Protein AF-A0A2G6G0R4-F1 (afdb_monomer_lite)

pLDDT: mean 79.95, std 15.09, range [35.81, 95.56]

Structure (mmCIF, N/CA/C/O backbone):
data_AF-A0A2G6G0R4-F1
#
_entry.id   AF-A0A2G6G0R4-F1
#
loop_
_atom_site.group_PDB
_atom_site.id
_atom_site.type_symbol
_atom_site.label_atom_id
_atom_site.label_alt_id
_atom_site.label_comp_id
_atom_site.label_asym_id
_atom_site.label_entity_id
_atom_site.label_seq_id
_atom_site.pdbx_PDB_ins_code
_atom_site.Cartn_x
_atom_site.Cartn_y
_atom_site.Cartn_z
_atom_site.occupancy
_atom_site.B_iso_or_equiv
_atom_site.auth_seq_id
_atom_site.auth_comp_id
_atom_site.auth_asym_id
_atom_site.auth_atom_id
_atom_site.pdbx_PDB_model_num
ATOM 1 N N . MET A 1 1 ? 55.878 11.716 -9.536 1.00 48.69 1 MET A N 1
ATOM 2 C CA . MET A 1 1 ? 55.156 11.585 -10.823 1.00 48.69 1 MET A CA 1
ATOM 3 C C . MET A 1 1 ? 54.023 10.548 -10.706 1.00 48.69 1 MET A C 1
ATOM 5 O O . MET A 1 1 ? 53.827 9.755 -11.613 1.00 48.69 1 MET A O 1
ATOM 9 N N . GLU A 1 2 ? 53.251 10.568 -9.607 1.00 43.50 2 GLU A N 1
ATOM 10 C CA . GLU A 1 2 ? 52.359 9.454 -9.200 1.00 43.50 2 GLU A CA 1
ATOM 11 C C . GLU A 1 2 ? 50.859 9.838 -9.157 1.00 43.50 2 GLU A C 1
ATOM 13 O O . GLU A 1 2 ? 49.996 8.993 -8.993 1.00 43.50 2 GLU A O 1
ATOM 18 N N . ASN A 1 3 ? 50.514 11.114 -9.379 1.00 44.44 3 ASN A N 1
ATOM 19 C CA . ASN A 1 3 ? 49.153 11.653 -9.175 1.00 44.44 3 ASN A CA 1
ATOM 20 C C . ASN A 1 3 ? 48.275 11.674 -10.456 1.00 44.44 3 ASN A C 1
ATOM 22 O O . ASN A 1 3 ? 47.146 12.152 -10.448 1.00 44.44 3 ASN A O 1
ATOM 26 N N . ASN A 1 4 ? 48.784 11.195 -11.599 1.00 45.19 4 ASN A N 1
ATOM 27 C CA . ASN A 1 4 ? 48.114 11.360 -12.906 1.00 45.19 4 ASN A CA 1
ATOM 28 C C . ASN A 1 4 ? 47.574 10.055 -13.528 1.00 45.19 4 ASN A C 1
ATOM 30 O O . ASN A 1 4 ? 46.916 10.098 -14.567 1.00 45.19 4 ASN A O 1
ATOM 34 N N . GLN A 1 5 ? 47.836 8.900 -12.906 1.00 51.50 5 GLN A N 1
ATOM 35 C CA . GLN A 1 5 ? 47.344 7.585 -13.350 1.00 51.50 5 GLN A CA 1
ATOM 36 C C . GLN A 1 5 ? 45.971 7.251 -12.726 1.00 51.50 5 GLN A C 1
ATOM 38 O O . GLN A 1 5 ? 45.077 6.780 -13.430 1.00 51.50 5 GLN A O 1
ATOM 43 N N . ASP A 1 6 ? 45.739 7.618 -11.460 1.00 46.38 6 ASP A N 1
ATOM 44 C CA . ASP A 1 6 ? 44.476 7.353 -10.744 1.00 46.38 6 ASP A CA 1
ATOM 45 C C . ASP A 1 6 ? 43.276 8.134 -11.310 1.00 46.38 6 ASP A C 1
ATOM 47 O O . ASP A 1 6 ? 42.199 7.581 -11.543 1.00 46.38 6 ASP A O 1
ATOM 51 N N . LYS A 1 7 ? 43.470 9.417 -11.655 1.00 45.06 7 LYS A N 1
ATOM 52 C CA . LYS A 1 7 ? 42.406 10.241 -12.261 1.00 45.06 7 LYS A CA 1
ATOM 53 C C . LYS A 1 7 ? 41.969 9.741 -13.640 1.00 45.06 7 LYS A C 1
ATOM 55 O O . LYS A 1 7 ? 40.794 9.868 -13.982 1.00 45.06 7 LYS A O 1
ATOM 60 N N . LYS A 1 8 ? 42.884 9.171 -14.433 1.00 44.91 8 LYS A N 1
ATOM 61 C CA . LYS A 1 8 ? 42.554 8.610 -15.754 1.00 44.91 8 LYS A CA 1
ATOM 62 C C . LYS A 1 8 ? 41.822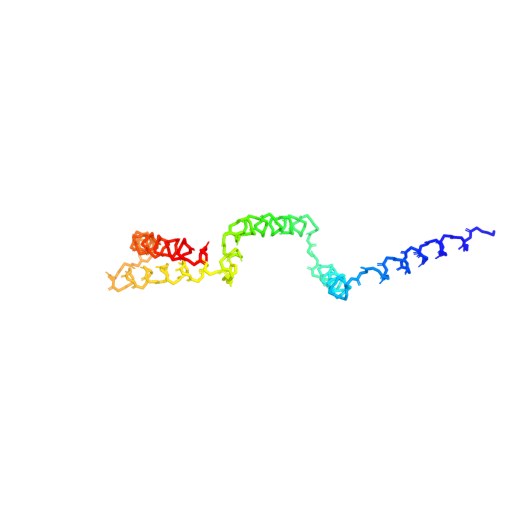 7.275 -15.642 1.00 44.91 8 LYS A C 1
ATOM 64 O O . LYS A 1 8 ? 40.873 7.070 -16.389 1.00 44.91 8 LYS A O 1
ATOM 69 N N . SER A 1 9 ? 42.199 6.421 -14.689 1.00 35.81 9 SER A N 1
ATOM 70 C CA . SER A 1 9 ? 41.530 5.137 -14.432 1.00 35.81 9 SER A CA 1
ATOM 71 C C . SER A 1 9 ? 40.090 5.324 -13.927 1.00 35.81 9 SER A C 1
ATOM 73 O O . SER A 1 9 ? 39.158 4.685 -14.421 1.00 35.81 9 SER A O 1
ATOM 75 N N . PHE A 1 10 ? 39.874 6.282 -13.016 1.00 51.00 10 PHE A N 1
ATOM 76 C CA . PHE A 1 10 ? 38.542 6.598 -12.488 1.00 51.00 10 PHE A CA 1
ATOM 77 C C . PHE A 1 10 ? 37.630 7.263 -13.535 1.00 51.00 10 PHE A C 1
ATOM 79 O O . PHE A 1 10 ? 36.450 6.932 -13.643 1.00 51.00 10 PHE A O 1
ATOM 86 N N . SER A 1 11 ? 38.190 8.160 -14.356 1.00 45.12 11 SER A N 1
ATOM 87 C CA . SER A 1 11 ? 37.454 8.857 -15.421 1.00 45.12 11 SER A CA 1
ATOM 88 C C . SER A 1 11 ? 37.118 7.939 -16.610 1.00 45.12 11 SER A C 1
ATOM 90 O O . SER A 1 11 ? 36.011 7.998 -17.146 1.00 45.12 11 SER A O 1
ATOM 92 N N . ALA A 1 12 ? 38.014 7.011 -16.971 1.00 52.03 12 ALA A N 1
ATOM 93 C CA . ALA A 1 12 ? 37.770 6.026 -18.029 1.00 52.03 12 ALA A CA 1
ATOM 94 C C . ALA A 1 12 ? 36.679 5.007 -17.646 1.00 52.03 12 ALA A C 1
ATOM 96 O O . ALA A 1 12 ? 35.822 4.693 -18.471 1.00 52.03 12 ALA A O 1
ATOM 97 N N . LYS A 1 13 ? 36.627 4.569 -16.377 1.00 51.47 13 LYS A N 1
ATOM 98 C CA . LYS A 1 13 ? 35.546 3.699 -15.875 1.00 51.47 13 LYS A CA 1
ATOM 99 C C . LYS A 1 13 ? 34.166 4.364 -15.920 1.00 51.47 13 LYS A C 1
ATOM 101 O O . LYS A 1 13 ? 33.173 3.694 -16.199 1.00 51.47 13 LYS A O 1
ATOM 106 N N . PHE A 1 14 ? 34.096 5.674 -15.682 1.00 49.62 14 PHE A N 1
ATOM 107 C CA . PHE A 1 14 ? 32.848 6.438 -15.789 1.00 49.62 14 PHE A CA 1
ATOM 108 C C . PHE A 1 14 ? 32.391 6.609 -17.251 1.00 49.62 14 PHE A C 1
ATOM 110 O O . PHE A 1 14 ? 31.191 6.574 -17.537 1.00 49.62 14 PHE A O 1
ATOM 117 N N . GLY A 1 15 ? 33.340 6.740 -18.186 1.00 50.66 15 GLY A N 1
ATOM 118 C CA . GLY A 1 15 ? 33.085 6.836 -19.628 1.00 50.66 15 GLY A CA 1
ATOM 119 C C . GLY A 1 15 ? 32.587 5.540 -20.283 1.00 50.66 15 GLY A C 1
ATOM 120 O O . GLY A 1 15 ? 31.783 5.595 -21.210 1.00 50.66 15 GLY A O 1
ATOM 121 N N . GLU A 1 16 ? 33.001 4.367 -19.795 1.00 53.72 16 GLU A N 1
ATOM 122 C CA . GLU A 1 16 ? 32.499 3.084 -20.317 1.00 53.72 16 GLU A CA 1
ATOM 123 C C . GLU A 1 16 ? 31.151 2.671 -19.705 1.00 53.72 16 GLU A C 1
ATOM 125 O O . GLU A 1 16 ? 30.300 2.123 -20.407 1.00 53.72 16 GLU A O 1
ATOM 130 N N . MET A 1 17 ? 30.888 3.007 -18.435 1.00 49.91 17 MET A N 1
ATOM 131 C CA . MET A 1 17 ? 29.608 2.701 -17.776 1.00 49.91 17 MET A CA 1
ATOM 132 C C . MET A 1 17 ? 28.433 3.552 -18.296 1.00 49.91 17 MET A C 1
ATOM 134 O O . MET A 1 17 ? 27.273 3.156 -18.191 1.00 49.91 17 MET A O 1
ATOM 138 N N . THR A 1 18 ? 28.715 4.706 -18.903 1.00 55.03 18 THR A N 1
ATOM 139 C CA . THR A 1 18 ? 27.699 5.609 -19.470 1.00 55.03 18 THR A CA 1
ATOM 140 C C . THR A 1 18 ? 27.229 5.199 -20.868 1.00 55.03 18 THR A C 1
ATOM 142 O O . THR A 1 18 ? 26.155 5.623 -21.287 1.00 55.03 18 THR A O 1
ATOM 145 N N . ARG A 1 19 ? 27.962 4.331 -21.583 1.00 49.41 19 ARG A N 1
ATOM 146 C CA . ARG A 1 19 ? 27.640 3.955 -22.973 1.00 49.41 19 ARG A CA 1
ATOM 147 C C . ARG A 1 19 ? 26.596 2.833 -23.093 1.00 49.41 19 ARG A C 1
ATOM 149 O O . ARG A 1 19 ? 26.011 2.660 -24.156 1.00 49.41 19 ARG A O 1
ATOM 156 N N . SER A 1 20 ? 26.330 2.108 -22.005 1.00 53.09 20 SER A N 1
ATOM 157 C CA . SER A 1 20 ? 25.324 1.034 -21.915 1.00 53.09 20 SER A CA 1
ATOM 158 C C . SER A 1 20 ? 24.170 1.346 -20.949 1.00 53.09 20 SER A C 1
ATOM 160 O O . SER A 1 20 ? 23.226 0.563 -20.827 1.00 53.09 20 SER A O 1
ATOM 162 N N . ALA A 1 21 ? 24.207 2.497 -20.268 1.00 56.66 21 ALA A N 1
ATOM 163 C CA . ALA A 1 21 ? 23.153 2.917 -19.358 1.00 56.66 21 ALA A CA 1
ATOM 164 C C . ALA A 1 21 ? 21.984 3.525 -20.145 1.00 56.66 21 ALA A C 1
ATOM 166 O O . ALA A 1 21 ? 22.079 4.626 -20.680 1.00 56.66 21 ALA A O 1
ATOM 167 N N . SER A 1 22 ? 20.855 2.815 -20.196 1.00 66.31 22 SER A N 1
ATOM 168 C CA . SER A 1 22 ? 19.594 3.362 -20.701 1.00 66.31 22 SER A CA 1
ATOM 169 C C . SER A 1 22 ? 19.313 4.705 -20.007 1.00 66.31 22 SER A C 1
ATOM 171 O O . SER A 1 22 ? 19.387 4.762 -18.779 1.00 66.31 22 SER A O 1
ATOM 173 N N . PHE A 1 23 ? 18.957 5.755 -20.758 1.00 75.31 23 PHE A N 1
ATOM 174 C CA . PHE A 1 23 ? 18.599 7.100 -20.254 1.00 75.31 23 PHE A CA 1
ATOM 175 C C . PHE A 1 23 ? 17.851 7.134 -18.899 1.00 75.31 23 PHE A C 1
ATOM 177 O O . PHE A 1 23 ? 18.211 7.953 -18.049 1.00 75.31 23 PHE A O 1
ATOM 184 N N . PRO A 1 24 ? 16.879 6.236 -18.627 1.00 78.50 24 PRO A N 1
ATOM 185 C CA . PRO A 1 24 ? 16.200 6.172 -17.331 1.00 78.50 24 PRO A CA 1
ATOM 186 C C . PRO A 1 24 ? 17.137 5.969 -16.133 1.00 78.50 24 PRO A C 1
ATOM 188 O O . PRO A 1 24 ? 16.930 6.557 -15.075 1.00 78.50 24 PRO A O 1
ATOM 191 N N . ARG A 1 25 ? 18.191 5.161 -16.285 1.00 81.44 25 ARG A N 1
ATOM 192 C CA . ARG A 1 25 ? 19.123 4.834 -15.199 1.00 81.44 25 ARG A CA 1
ATOM 193 C C . ARG A 1 25 ? 19.939 6.051 -14.775 1.00 81.44 25 ARG A C 1
ATOM 195 O O . ARG A 1 25 ? 20.106 6.266 -13.581 1.00 81.44 25 ARG A O 1
ATOM 202 N N . LEU A 1 26 ? 20.378 6.870 -15.733 1.00 83.81 26 LEU A N 1
ATOM 203 C CA . LEU A 1 26 ? 21.107 8.107 -15.441 1.00 83.81 26 LEU A CA 1
ATOM 204 C C . LEU A 1 26 ? 20.240 9.112 -14.679 1.00 83.81 26 LEU A C 1
ATOM 206 O O . LEU A 1 26 ? 20.693 9.668 -13.682 1.00 83.81 26 LEU A O 1
ATOM 210 N N . ILE A 1 27 ? 18.985 9.290 -15.101 1.00 85.50 27 ILE A N 1
ATOM 211 C CA . ILE A 1 27 ? 18.032 10.180 -14.423 1.00 85.50 27 ILE A CA 1
ATOM 212 C C . ILE A 1 27 ? 17.822 9.738 -12.970 1.00 85.50 27 ILE A C 1
ATOM 214 O O . ILE A 1 27 ? 17.897 10.563 -12.061 1.00 85.50 27 ILE A O 1
ATOM 218 N N . ILE A 1 28 ? 17.630 8.435 -12.734 1.00 85.69 28 ILE A N 1
ATOM 219 C CA . ILE A 1 28 ? 17.446 7.883 -11.385 1.00 85.69 28 ILE A CA 1
ATOM 220 C C . ILE A 1 28 ? 18.700 8.086 -10.528 1.00 85.69 28 ILE A C 1
ATOM 222 O O . ILE A 1 28 ? 18.579 8.491 -9.377 1.00 85.69 28 ILE A O 1
ATOM 226 N N . THR A 1 29 ? 19.899 7.844 -11.065 1.00 84.88 29 THR A N 1
ATOM 227 C CA . THR A 1 29 ? 21.151 8.027 -10.314 1.00 84.88 29 THR A CA 1
ATOM 228 C C . THR A 1 29 ? 21.363 9.486 -9.913 1.00 84.88 29 THR A C 1
ATOM 230 O O . THR A 1 29 ? 21.685 9.756 -8.758 1.00 84.88 29 THR A O 1
ATOM 233 N N . VAL A 1 30 ? 21.132 10.434 -10.826 1.00 89.25 30 VAL A N 1
ATOM 234 C CA . VAL A 1 30 ? 21.242 11.871 -10.521 1.00 89.25 30 VAL A CA 1
ATOM 235 C C . VAL A 1 30 ? 20.214 12.280 -9.466 1.00 89.25 30 VAL A C 1
ATOM 237 O O . VAL A 1 30 ? 20.558 12.954 -8.496 1.00 89.25 30 VAL A O 1
ATOM 240 N N . PHE A 1 31 ? 18.968 11.824 -9.610 1.00 86.50 31 PHE A N 1
ATOM 241 C CA . PHE A 1 31 ? 17.903 12.101 -8.649 1.00 86.50 31 PHE A CA 1
ATOM 242 C C . PHE A 1 31 ? 18.189 11.496 -7.266 1.00 86.50 31 PHE A C 1
ATOM 244 O O . PHE A 1 31 ? 17.945 12.131 -6.243 1.00 86.50 31 PHE A O 1
ATOM 251 N N . PHE A 1 32 ? 18.769 10.298 -7.220 1.00 84.50 32 PHE A N 1
ATOM 252 C CA . PHE A 1 32 ? 19.173 9.647 -5.978 1.00 84.50 32 PHE A CA 1
ATOM 253 C C . PHE A 1 32 ? 20.277 10.429 -5.255 1.00 84.50 32 PHE A C 1
ATOM 255 O O . PHE A 1 32 ? 20.144 10.708 -4.066 1.00 84.50 32 PHE A O 1
ATOM 262 N N . ILE A 1 33 ? 21.321 10.861 -5.973 1.00 85.94 33 ILE A N 1
ATOM 263 C CA . ILE A 1 33 ? 22.367 11.734 -5.415 1.00 85.94 33 ILE A CA 1
ATOM 264 C C . ILE A 1 33 ? 21.771 13.039 -4.875 1.00 85.94 33 ILE A C 1
ATOM 266 O O . ILE A 1 33 ? 22.141 13.476 -3.786 1.00 85.94 33 ILE A O 1
ATOM 270 N N . PHE A 1 34 ? 20.820 13.634 -5.597 1.00 88.38 34 PHE A N 1
ATOM 271 C CA . PHE A 1 34 ? 20.136 14.845 -5.156 1.00 88.38 34 PHE A CA 1
ATOM 272 C C . PHE A 1 34 ? 19.371 14.626 -3.839 1.00 88.38 34 PHE A C 1
ATOM 274 O O . PHE A 1 34 ? 19.522 15.409 -2.902 1.00 88.38 34 PHE A O 1
ATOM 281 N N . ILE A 1 35 ? 18.630 13.519 -3.713 1.00 84.06 35 ILE A N 1
ATOM 282 C CA . ILE A 1 35 ? 17.945 13.150 -2.464 1.00 84.06 35 ILE A CA 1
ATOM 283 C C . ILE A 1 35 ? 18.939 12.878 -1.329 1.00 84.06 35 ILE A C 1
ATOM 285 O O . ILE A 1 35 ? 18.675 13.279 -0.199 1.00 84.06 35 ILE A O 1
ATOM 289 N N . CYS A 1 36 ? 20.090 12.251 -1.591 1.00 80.44 36 CYS A N 1
ATOM 290 C CA . CYS A 1 36 ? 21.111 12.028 -0.563 1.00 80.44 36 CYS A CA 1
ATOM 291 C C . CYS A 1 36 ? 21.665 13.343 0.005 1.00 80.44 36 CYS A C 1
ATOM 293 O O . CYS A 1 36 ? 21.841 13.454 1.217 1.00 80.44 36 CYS A O 1
ATOM 295 N N . ILE A 1 37 ? 21.893 14.353 -0.840 1.00 85.38 37 ILE A N 1
ATOM 296 C CA . ILE A 1 37 ? 22.334 15.685 -0.395 1.00 85.38 37 ILE A CA 1
ATOM 297 C C . ILE A 1 37 ? 21.255 16.338 0.482 1.00 85.38 37 ILE A C 1
ATOM 299 O O . ILE A 1 37 ? 21.564 16.871 1.549 1.00 85.38 37 ILE A O 1
ATOM 303 N N . LEU A 1 38 ? 19.984 16.241 0.077 1.00 84.44 38 LEU A N 1
ATOM 304 C CA . LEU A 1 38 ? 18.859 16.730 0.879 1.00 84.44 38 LEU A CA 1
ATOM 305 C C . LEU A 1 38 ? 18.740 15.986 2.215 1.00 84.44 38 LEU A C 1
ATOM 307 O O . LEU A 1 38 ? 18.527 16.618 3.243 1.00 84.44 38 LEU A O 1
ATOM 311 N N . ALA A 1 39 ? 18.932 14.667 2.234 1.00 79.38 39 ALA A N 1
ATOM 312 C CA . ALA A 1 39 ? 18.867 13.859 3.449 1.00 79.38 39 ALA A CA 1
ATOM 313 C C . ALA A 1 39 ? 19.951 14.245 4.471 1.00 79.38 39 ALA A C 1
ATOM 315 O O . ALA A 1 39 ? 19.660 14.340 5.663 1.00 79.38 39 ALA A O 1
ATOM 316 N N . ILE A 1 40 ? 21.173 14.534 4.003 1.00 78.44 40 ILE A N 1
ATOM 317 C CA . ILE A 1 40 ? 22.260 15.054 4.848 1.00 78.44 40 ILE A CA 1
ATOM 318 C C . ILE A 1 40 ? 21.898 16.444 5.384 1.00 78.44 40 ILE A C 1
ATOM 320 O O . ILE A 1 40 ? 22.073 16.706 6.571 1.00 78.44 40 ILE A O 1
ATOM 324 N N . SER A 1 41 ? 21.333 17.317 4.541 1.00 79.88 41 SER A N 1
ATOM 325 C CA . SER A 1 41 ? 20.885 18.653 4.961 1.00 79.88 41 SER A CA 1
ATOM 326 C C . SER A 1 41 ? 19.770 18.616 6.011 1.00 79.88 41 SER A C 1
ATOM 328 O O . SER A 1 41 ? 19.675 19.544 6.809 1.00 79.88 41 SER A O 1
ATOM 330 N N . GLN A 1 42 ? 18.924 17.584 6.007 1.00 79.06 42 GLN A N 1
ATOM 331 C CA . GLN A 1 42 ? 17.857 17.381 6.995 1.00 79.06 42 GLN A CA 1
ATOM 332 C C . GLN A 1 42 ? 18.343 16.646 8.260 1.00 79.06 42 GLN A C 1
ATOM 334 O O . GLN A 1 42 ? 17.549 16.393 9.162 1.00 79.06 42 GLN A O 1
ATOM 339 N N . GLY A 1 43 ? 19.632 16.289 8.344 1.00 75.12 43 GLY A N 1
ATOM 340 C CA . GLY A 1 43 ? 20.212 15.624 9.513 1.00 75.12 43 GLY A CA 1
ATOM 341 C C . GLY A 1 43 ? 19.656 14.220 9.775 1.00 75.12 43 GLY A C 1
ATOM 342 O O . GLY A 1 43 ? 19.682 13.762 10.918 1.00 75.12 43 GLY A O 1
ATOM 343 N N . LEU A 1 44 ? 19.126 13.536 8.752 1.00 78.75 44 LEU A N 1
ATOM 344 C CA . LEU A 1 44 ? 18.510 12.224 8.946 1.00 78.75 44 LEU A CA 1
ATOM 345 C C . LEU A 1 44 ? 19.564 11.165 9.322 1.00 78.75 44 LEU A C 1
ATOM 347 O O . LEU A 1 44 ? 20.601 11.064 8.659 1.00 78.75 44 LEU A O 1
ATOM 351 N N . PRO A 1 45 ? 19.298 10.324 10.339 1.00 78.44 45 PRO A N 1
ATOM 352 C CA . PRO A 1 45 ? 20.232 9.281 10.723 1.00 78.44 45 PRO A CA 1
ATOM 353 C C . PRO A 1 45 ? 20.337 8.216 9.619 1.00 78.44 45 PRO A C 1
ATOM 355 O O . PRO A 1 45 ? 19.337 7.723 9.096 1.00 78.44 45 PRO A O 1
ATOM 358 N N . PHE A 1 46 ? 21.570 7.839 9.269 1.00 74.38 46 PHE A N 1
ATOM 359 C CA . PHE A 1 46 ? 21.866 6.926 8.154 1.00 74.38 46 PHE A CA 1
ATOM 360 C C . PHE A 1 46 ? 21.258 5.521 8.339 1.00 74.38 46 PHE A C 1
ATOM 362 O O . PHE A 1 46 ? 20.867 4.871 7.370 1.00 74.38 46 PHE A O 1
ATOM 369 N N . LEU A 1 47 ? 21.134 5.065 9.590 1.00 80.25 47 LEU A N 1
ATOM 370 C CA . LEU A 1 47 ? 20.597 3.746 9.939 1.00 80.25 47 LEU A CA 1
ATOM 371 C C . LEU A 1 47 ? 19.105 3.579 9.570 1.00 80.25 47 LEU A C 1
ATOM 373 O O . LEU A 1 47 ? 18.789 2.644 8.834 1.00 80.25 47 LEU A O 1
ATOM 377 N N . PRO A 1 48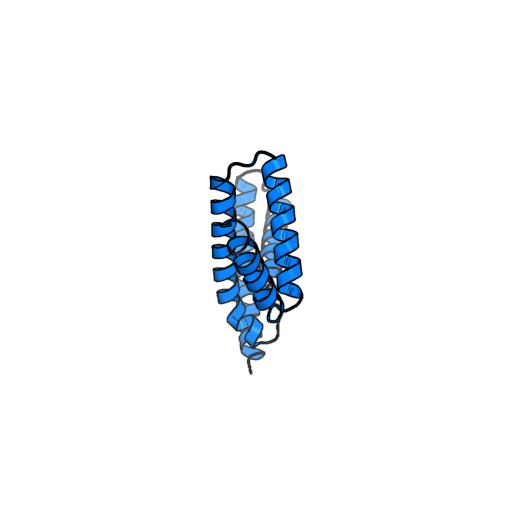 ? 18.181 4.467 9.993 1.00 83.25 48 PRO A N 1
ATOM 378 C CA . PRO A 1 48 ? 16.791 4.413 9.549 1.00 83.25 48 PRO A CA 1
ATOM 379 C C . PRO A 1 48 ? 16.624 4.668 8.049 1.00 83.25 48 PRO A C 1
ATOM 381 O O . PRO A 1 48 ? 15.810 3.991 7.441 1.00 83.25 48 PRO A O 1
ATOM 384 N N . LEU A 1 49 ? 17.439 5.516 7.409 1.00 81.00 49 LEU A N 1
ATOM 385 C CA . LEU A 1 49 ? 17.393 5.684 5.944 1.00 81.00 49 LEU A CA 1
ATOM 386 C C . LEU A 1 49 ? 17.672 4.379 5.185 1.00 81.00 49 LEU A C 1
ATOM 388 O O . LEU A 1 49 ? 17.002 4.061 4.195 1.00 81.00 49 LEU A O 1
ATOM 392 N N . MET A 1 50 ? 18.662 3.615 5.649 1.00 83.19 50 MET A N 1
ATOM 393 C CA . MET A 1 50 ? 18.965 2.294 5.102 1.00 83.19 50 MET A CA 1
ATOM 394 C C . MET A 1 50 ? 17.846 1.295 5.398 1.00 83.19 50 MET A C 1
ATOM 396 O O . MET A 1 50 ? 17.426 0.580 4.490 1.00 83.19 50 MET A O 1
ATOM 400 N N . SER A 1 51 ? 17.326 1.281 6.628 1.00 87.38 51 SER A N 1
ATOM 401 C CA . SER A 1 51 ? 16.214 0.410 7.026 1.00 87.38 51 SER A CA 1
ATOM 402 C C . SER A 1 51 ? 14.950 0.690 6.205 1.00 87.38 51 SER A C 1
ATOM 404 O O . SER A 1 51 ? 14.365 -0.229 5.642 1.00 87.38 51 SER A O 1
ATOM 406 N N . ASP A 1 52 ? 14.578 1.957 6.035 1.00 86.44 52 ASP A N 1
ATOM 407 C CA . ASP A 1 52 ? 13.422 2.383 5.245 1.00 86.44 52 ASP A CA 1
ATOM 408 C C . ASP A 1 52 ? 13.582 2.021 3.770 1.00 86.44 52 ASP A C 1
ATOM 410 O O . ASP A 1 52 ? 12.631 1.569 3.130 1.00 86.44 52 ASP A O 1
ATOM 414 N N . SER A 1 53 ? 14.790 2.177 3.220 1.00 85.00 53 SER A N 1
ATOM 415 C CA . SER A 1 53 ? 15.095 1.766 1.847 1.00 85.00 53 SER A CA 1
ATOM 416 C C . SER A 1 53 ? 14.964 0.252 1.682 1.00 85.00 53 SER A C 1
ATOM 418 O O . SER A 1 53 ? 14.375 -0.206 0.704 1.00 85.00 53 SER A O 1
ATOM 420 N N . LEU A 1 54 ? 15.455 -0.523 2.653 1.00 88.44 54 LEU A N 1
ATOM 421 C CA . LEU A 1 54 ? 15.391 -1.982 2.648 1.00 88.44 54 LEU A CA 1
ATOM 422 C C . LEU A 1 54 ? 13.950 -2.491 2.791 1.00 88.44 54 LEU A C 1
ATOM 424 O O . LEU A 1 54 ? 13.527 -3.354 2.025 1.00 88.44 54 LEU A O 1
ATOM 428 N N . VAL A 1 55 ? 13.171 -1.920 3.713 1.00 89.12 55 VAL A N 1
ATOM 429 C CA . VAL A 1 55 ? 11.748 -2.242 3.908 1.00 89.12 55 VAL A CA 1
ATOM 430 C C . VAL A 1 55 ? 10.950 -1.911 2.650 1.00 89.12 55 VAL A C 1
ATOM 432 O O . VAL A 1 55 ? 10.136 -2.716 2.201 1.00 89.12 55 VAL A O 1
ATOM 435 N N . ARG A 1 56 ? 11.219 -0.760 2.024 1.00 86.75 56 ARG A N 1
ATOM 436 C CA . ARG A 1 56 ? 10.560 -0.354 0.778 1.00 86.75 56 ARG A CA 1
ATOM 437 C C . ARG A 1 56 ? 10.932 -1.281 -0.380 1.00 86.75 56 ARG A C 1
ATOM 439 O O . ARG A 1 56 ? 10.065 -1.633 -1.177 1.00 86.75 56 ARG A O 1
ATOM 446 N N . PHE A 1 57 ? 12.185 -1.732 -0.445 1.00 86.75 57 PHE A N 1
ATOM 447 C CA . PHE A 1 57 ? 12.628 -2.733 -1.415 1.00 86.75 57 PHE A CA 1
ATOM 448 C C . PHE A 1 57 ? 11.933 -4.084 -1.190 1.00 86.75 57 PHE A C 1
ATOM 450 O O . PHE A 1 57 ? 11.416 -4.671 -2.138 1.00 86.75 57 PHE A O 1
ATOM 457 N N . GLY A 1 58 ? 11.845 -4.537 0.065 1.00 86.50 58 GLY A N 1
ATOM 458 C CA . GLY A 1 58 ? 11.161 -5.774 0.444 1.00 86.50 58 GLY A CA 1
ATOM 459 C C . GLY A 1 58 ? 9.668 -5.752 0.113 1.00 86.50 58 GLY A C 1
ATOM 460 O O . GLY A 1 58 ? 9.163 -6.666 -0.535 1.00 86.50 58 GLY A O 1
ATOM 461 N N . MET A 1 59 ? 8.968 -4.675 0.473 1.00 88.00 59 MET A N 1
ATOM 462 C CA . MET A 1 59 ? 7.551 -4.497 0.153 1.00 88.00 59 MET A CA 1
ATOM 463 C C . MET A 1 59 ? 7.309 -4.499 -1.362 1.00 88.00 59 MET A C 1
ATOM 465 O O . MET A 1 59 ? 6.434 -5.214 -1.844 1.00 88.00 59 MET A O 1
ATOM 469 N N . ASN A 1 60 ? 8.110 -3.751 -2.125 1.00 84.00 60 ASN A N 1
ATOM 470 C CA . ASN A 1 60 ? 7.972 -3.687 -3.581 1.00 84.00 60 ASN A CA 1
ATOM 471 C C . ASN A 1 60 ? 8.275 -5.030 -4.260 1.00 84.00 60 ASN A C 1
ATOM 473 O O . ASN A 1 60 ? 7.632 -5.359 -5.253 1.00 84.00 60 ASN A O 1
ATOM 477 N N . ALA A 1 61 ? 9.203 -5.827 -3.721 1.00 83.81 61 ALA A N 1
ATOM 478 C CA . ALA A 1 61 ? 9.487 -7.168 -4.225 1.00 83.81 61 ALA A CA 1
ATOM 479 C C . ALA A 1 61 ? 8.293 -8.122 -4.029 1.00 83.81 61 ALA A C 1
ATOM 481 O O . ALA A 1 61 ? 7.920 -8.841 -4.955 1.00 83.81 61 ALA A O 1
ATOM 482 N N . ILE A 1 62 ? 7.648 -8.088 -2.856 1.00 85.81 62 ILE A N 1
ATOM 483 C CA . ILE A 1 62 ? 6.447 -8.894 -2.567 1.00 85.81 62 ILE A CA 1
ATOM 484 C C . ILE A 1 62 ? 5.275 -8.449 -3.448 1.00 85.81 62 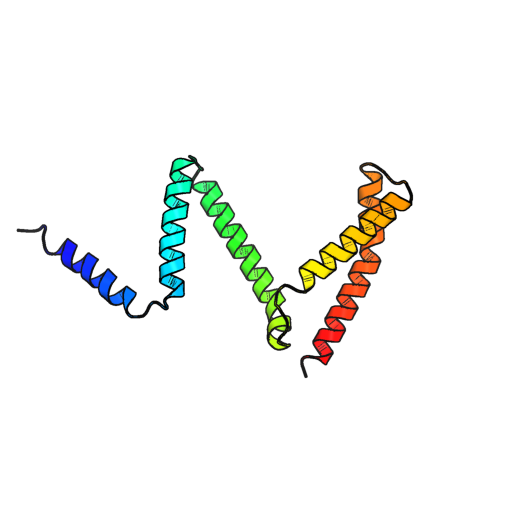ILE A C 1
ATOM 486 O O . ILE A 1 62 ? 4.585 -9.284 -4.033 1.00 85.81 62 ILE A O 1
ATOM 490 N N . LEU A 1 63 ? 5.074 -7.136 -3.588 1.00 82.38 63 LEU A N 1
ATOM 491 C CA . LEU A 1 63 ? 4.048 -6.57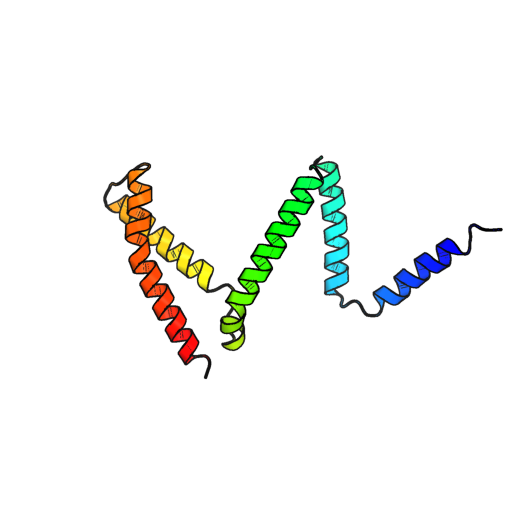5 -4.464 1.00 82.38 63 LEU A CA 1
ATOM 492 C C . LEU A 1 63 ? 4.270 -7.008 -5.918 1.00 82.38 63 LEU A C 1
ATOM 494 O O . LEU A 1 63 ? 3.323 -7.442 -6.560 1.00 82.38 63 LEU A O 1
ATOM 498 N N . VAL A 1 64 ? 5.513 -7.002 -6.411 1.00 82.00 64 VAL A N 1
ATOM 499 C CA . VAL A 1 64 ? 5.854 -7.507 -7.752 1.00 82.00 64 VAL A CA 1
ATOM 500 C C . VAL A 1 64 ? 5.501 -8.985 -7.929 1.00 82.00 64 VAL A C 1
ATOM 502 O O . VAL A 1 64 ? 4.962 -9.352 -8.972 1.00 82.00 64 VAL A O 1
ATOM 505 N N . LEU A 1 65 ? 5.737 -9.838 -6.927 1.00 83.88 65 LEU A N 1
ATOM 506 C CA . LEU A 1 65 ? 5.325 -11.246 -6.991 1.00 83.88 65 LEU A CA 1
ATOM 507 C C . LEU A 1 65 ? 3.798 -11.384 -7.070 1.00 83.88 65 LEU A C 1
ATOM 509 O O . LEU A 1 65 ? 3.292 -12.165 -7.876 1.00 83.88 65 LEU A O 1
ATOM 513 N N . ALA A 1 66 ? 3.060 -10.573 -6.308 1.00 80.88 66 ALA A N 1
ATOM 514 C CA . ALA A 1 66 ? 1.601 -10.502 -6.391 1.00 80.88 66 ALA A CA 1
ATOM 515 C C . ALA A 1 66 ? 1.099 -9.926 -7.734 1.00 80.88 66 ALA A C 1
ATOM 517 O O . ALA A 1 66 ? -0.034 -10.190 -8.134 1.00 80.88 66 ALA A O 1
ATOM 518 N N . MET A 1 67 ? 1.939 -9.173 -8.451 1.00 81.69 67 MET A N 1
ATOM 519 C CA . MET A 1 67 ? 1.633 -8.566 -9.749 1.00 81.69 67 MET A CA 1
ATOM 520 C C . MET A 1 67 ? 1.850 -9.506 -10.942 1.00 81.69 67 MET A C 1
ATOM 522 O O . MET A 1 67 ? 1.286 -9.241 -12.002 1.00 81.69 67 MET A O 1
ATOM 526 N N . VAL A 1 68 ? 2.608 -10.604 -10.812 1.00 83.44 68 VAL A N 1
ATOM 527 C CA . VAL A 1 68 ? 2.871 -11.550 -11.923 1.00 83.44 68 VAL A CA 1
ATOM 528 C C . VAL A 1 68 ? 1.586 -12.008 -12.644 1.00 83.44 68 VAL A C 1
ATOM 530 O O . VAL A 1 68 ? 1.555 -11.952 -13.875 1.00 83.44 68 VAL A O 1
ATOM 533 N N . PRO A 1 69 ? 0.493 -12.389 -11.950 1.00 80.25 69 PRO A N 1
ATOM 534 C CA . PRO A 1 69 ? -0.766 -12.746 -12.605 1.00 80.25 69 PRO A CA 1
ATOM 535 C C . PRO A 1 69 ? -1.433 -11.560 -13.313 1.00 80.25 69 PRO A C 1
ATOM 537 O O . PRO A 1 69 ? -1.992 -11.736 -14.391 1.00 80.25 69 PRO A O 1
ATOM 540 N N . ALA A 1 70 ? -1.364 -10.362 -12.722 1.00 81.12 70 ALA A N 1
ATOM 541 C CA . ALA A 1 70 ? -1.945 -9.143 -13.283 1.00 81.12 70 ALA A CA 1
ATOM 542 C C . ALA A 1 70 ? -1.240 -8.746 -14.592 1.00 81.12 70 ALA A C 1
ATOM 544 O O . ALA A 1 70 ? -1.899 -8.510 -15.603 1.00 81.12 70 ALA A O 1
ATOM 545 N N . ILE A 1 71 ? 0.096 -8.792 -14.600 1.00 83.25 71 ILE A N 1
ATOM 546 C CA . ILE A 1 71 ? 0.925 -8.526 -15.783 1.00 83.25 71 ILE A CA 1
ATOM 547 C C . ILE A 1 71 ? 0.612 -9.531 -16.900 1.00 83.25 71 ILE A C 1
ATOM 549 O O . ILE A 1 71 ? 0.494 -9.140 -18.058 1.00 83.25 71 ILE A O 1
ATOM 553 N N . GLN A 1 72 ? 0.416 -10.809 -16.562 1.00 79.94 72 GLN A N 1
ATOM 554 C CA . GLN A 1 72 ? 0.053 -11.845 -17.537 1.00 79.94 72 GLN A CA 1
ATOM 555 C C . GLN A 1 72 ? -1.324 -11.622 -18.181 1.00 79.94 72 GLN A C 1
ATOM 557 O O . GLN A 1 72 ? -1.521 -12.031 -19.317 1.00 79.94 72 GLN A O 1
ATOM 562 N N . CYS A 1 73 ? -2.256 -10.958 -17.494 1.00 76.81 73 CYS A N 1
ATOM 563 C CA . CYS A 1 73 ? -3.571 -10.610 -18.044 1.00 76.81 73 CYS A CA 1
ATOM 564 C C . CYS A 1 73 ? -3.575 -9.248 -18.769 1.00 76.81 73 CYS A C 1
ATOM 566 O O . CYS A 1 73 ? -4.637 -8.770 -19.157 1.00 76.81 73 CYS A O 1
ATOM 568 N N . GLY A 1 74 ? -2.420 -8.578 -18.891 1.00 75.88 74 GLY A N 1
ATOM 569 C CA . GLY A 1 74 ? -2.317 -7.242 -19.488 1.00 75.88 74 GLY A CA 1
ATOM 570 C C . GLY A 1 74 ? -2.987 -6.128 -18.673 1.00 75.88 74 GLY A C 1
ATOM 571 O O . GLY A 1 74 ? -3.176 -5.026 -19.184 1.00 75.88 74 GLY A O 1
ATOM 572 N N . ILE A 1 75 ? -3.346 -6.388 -17.412 1.00 77.00 75 ILE A N 1
ATOM 573 C CA . ILE A 1 75 ? -3.952 -5.393 -16.528 1.00 77.00 75 ILE A CA 1
ATOM 574 C C . ILE A 1 75 ? -2.888 -4.714 -15.655 1.00 77.00 75 ILE A C 1
ATOM 576 O O . ILE A 1 75 ? -1.845 -5.279 -15.324 1.00 77.00 75 ILE A O 1
ATOM 580 N N . GLY A 1 76 ? -3.170 -3.478 -15.252 1.00 79.12 76 GLY A N 1
ATOM 581 C CA . GLY A 1 76 ? -2.347 -2.691 -14.342 1.00 79.12 76 GLY A CA 1
ATOM 582 C C . GLY A 1 76 ? -1.982 -3.441 -13.044 1.00 79.12 76 GLY A C 1
ATOM 583 O O . GLY A 1 76 ? -2.841 -4.037 -12.395 1.00 79.12 76 GLY A O 1
ATOM 584 N N . PRO A 1 77 ? -0.719 -3.379 -12.601 1.00 74.06 77 PRO A N 1
ATOM 585 C CA . PRO A 1 77 ? -0.232 -4.180 -11.477 1.00 74.06 77 PRO A CA 1
ATOM 586 C C . PRO A 1 77 ? -0.873 -3.833 -10.117 1.00 74.06 77 PRO A C 1
ATOM 588 O O . PRO A 1 77 ? -0.880 -4.645 -9.198 1.00 74.06 77 PRO A O 1
ATOM 591 N N . ASN A 1 78 ? -1.427 -2.628 -9.965 1.00 81.75 78 ASN A N 1
ATOM 592 C CA . ASN A 1 78 ? -1.901 -2.111 -8.680 1.00 81.75 78 ASN A CA 1
ATOM 593 C C . ASN A 1 78 ? -3.426 -2.216 -8.482 1.00 81.75 78 ASN A C 1
ATOM 595 O O . ASN A 1 78 ? -3.964 -1.598 -7.574 1.00 81.75 78 ASN A O 1
ATOM 599 N N . PHE A 1 79 ? -4.158 -2.955 -9.322 1.00 79.31 79 PHE A N 1
ATOM 600 C CA . PHE A 1 79 ? -5.631 -2.940 -9.291 1.00 79.31 79 PHE A CA 1
ATOM 601 C C . PHE A 1 79 ? -6.263 -3.518 -8.011 1.00 79.31 79 PHE A C 1
ATOM 603 O O . PHE A 1 79 ? -7.400 -3.177 -7.691 1.00 79.31 79 PHE A O 1
ATOM 610 N N . GLY A 1 80 ? -5.530 -4.322 -7.235 1.00 81.88 80 GLY A N 1
ATOM 611 C CA . GLY A 1 80 ? -6.016 -4.830 -5.947 1.00 81.88 80 GLY A CA 1
ATOM 612 C C . GLY A 1 80 ? -6.091 -3.768 -4.842 1.00 81.88 80 GLY A C 1
ATOM 613 O O . GLY A 1 80 ? -6.983 -3.823 -3.997 1.00 81.88 80 GLY A O 1
ATOM 614 N N . LEU A 1 81 ? -5.195 -2.775 -4.856 1.00 86.56 81 LEU A N 1
ATOM 615 C CA . LEU A 1 81 ? -5.114 -1.753 -3.808 1.00 86.56 81 LEU A CA 1
ATOM 616 C C . LEU A 1 81 ? -6.338 -0.814 -3.795 1.00 86.56 81 LEU A C 1
ATOM 618 O O . LEU A 1 81 ? -6.916 -0.641 -2.722 1.00 86.56 81 LEU A O 1
ATOM 622 N N . PRO A 1 82 ? -6.817 -0.274 -4.937 1.00 89.62 82 PRO A N 1
ATOM 623 C CA . PRO A 1 82 ? -8.062 0.484 -4.986 1.00 89.62 82 PRO A CA 1
ATOM 624 C C . PRO A 1 82 ? -9.264 -0.313 -4.482 1.00 89.62 82 PRO A C 1
ATOM 626 O O . PRO A 1 82 ? -10.047 0.227 -3.710 1.00 89.62 82 PRO A O 1
ATOM 629 N N . ILE A 1 83 ? -9.395 -1.589 -4.872 1.00 89.56 83 ILE A N 1
ATOM 630 C CA . ILE A 1 83 ? -10.529 -2.435 -4.466 1.00 89.56 83 ILE A CA 1
ATOM 631 C C . ILE A 1 83 ? -10.568 -2.582 -2.943 1.00 89.56 83 ILE A C 1
ATOM 633 O O . ILE A 1 83 ? -11.617 -2.354 -2.346 1.00 89.56 83 ILE A O 1
ATOM 637 N N . GLY A 1 84 ? -9.430 -2.890 -2.312 1.00 90.62 84 GLY A N 1
ATOM 638 C CA . GLY A 1 84 ? -9.351 -3.009 -0.854 1.00 90.62 84 GLY A CA 1
ATOM 639 C C . GLY A 1 84 ? -9.625 -1.692 -0.123 1.00 90.62 84 GLY A C 1
ATOM 640 O O . GLY A 1 84 ? -10.317 -1.678 0.894 1.00 90.62 84 GLY A O 1
ATOM 641 N N . ILE A 1 85 ? -9.130 -0.568 -0.653 1.00 92.94 85 ILE A N 1
ATOM 642 C CA . ILE A 1 85 ? -9.392 0.760 -0.080 1.00 92.94 85 ILE A CA 1
ATOM 643 C C . ILE A 1 85 ? -10.885 1.106 -0.182 1.00 92.94 85 ILE A C 1
ATOM 645 O O . ILE A 1 85 ? -11.473 1.564 0.795 1.00 92.94 85 ILE A O 1
ATOM 649 N N . LEU A 1 86 ? -11.513 0.846 -1.332 1.00 94.94 86 LEU A N 1
ATOM 650 C CA . LEU A 1 86 ? -12.937 1.089 -1.572 1.00 94.94 86 LEU A CA 1
ATOM 651 C C . LEU A 1 86 ? -13.826 0.273 -0.629 1.00 94.94 86 LEU A C 1
ATOM 653 O O . LEU A 1 86 ? -14.727 0.836 -0.011 1.00 94.94 86 LEU A O 1
ATOM 657 N N . THR A 1 87 ? -13.575 -1.029 -0.474 1.00 94.38 87 THR A N 1
ATOM 658 C CA . THR A 1 87 ? -14.379 -1.877 0.421 1.00 94.38 87 THR A CA 1
ATOM 659 C C . THR A 1 87 ? -14.130 -1.575 1.900 1.00 94.38 87 THR A C 1
ATOM 661 O O . THR A 1 87 ? -15.061 -1.656 2.702 1.00 94.38 87 THR A O 1
ATOM 664 N N . GLY A 1 88 ? -12.916 -1.158 2.274 1.00 93.88 88 GLY A N 1
ATOM 665 C CA . GLY A 1 88 ? -12.611 -0.680 3.626 1.00 93.88 88 GLY A CA 1
ATOM 666 C C . GLY A 1 88 ? -13.310 0.641 3.965 1.00 93.88 88 GLY A C 1
ATOM 667 O O . GLY A 1 88 ? -13.923 0.770 5.028 1.00 93.88 88 GLY A O 1
ATOM 668 N N . LEU A 1 89 ? -13.290 1.605 3.040 1.00 95.56 89 LEU A N 1
ATOM 669 C CA . LEU A 1 89 ? -14.046 2.855 3.161 1.00 95.56 89 LEU A CA 1
ATOM 670 C C . LEU A 1 89 ? -15.550 2.583 3.235 1.00 95.56 89 LEU A C 1
ATOM 672 O O . LEU A 1 89 ? -16.223 3.163 4.082 1.00 95.56 89 LEU A O 1
ATOM 676 N N . LEU A 1 90 ? -16.065 1.658 2.420 1.00 95.44 90 LEU A N 1
ATOM 677 C CA . LEU A 1 90 ? -17.463 1.231 2.469 1.00 95.44 90 LEU A CA 1
ATOM 678 C C . LEU A 1 90 ? -17.840 0.711 3.866 1.00 95.44 90 LEU A C 1
ATOM 680 O O . LEU A 1 90 ? -18.807 1.192 4.450 1.00 95.44 90 LEU A O 1
ATOM 684 N N . GLY A 1 91 ? -17.068 -0.221 4.436 1.00 94.00 91 GLY A N 1
ATOM 685 C CA . GLY A 1 91 ? -17.331 -0.735 5.787 1.00 94.00 91 GLY A CA 1
ATOM 686 C C . GLY A 1 91 ? -17.222 0.338 6.871 1.00 94.00 91 GLY A C 1
ATOM 687 O O . GLY A 1 91 ? -18.014 0.348 7.812 1.00 94.00 91 GLY A O 1
ATOM 688 N N . THR A 1 92 ? -16.311 1.297 6.697 1.00 94.44 92 THR A N 1
ATOM 689 C CA . THR A 1 92 ? -16.183 2.460 7.589 1.00 94.44 92 THR A CA 1
ATOM 690 C C . THR A 1 92 ? -17.431 3.342 7.545 1.00 94.44 92 THR A C 1
ATOM 692 O O . THR A 1 92 ? -17.973 3.693 8.592 1.00 94.44 92 THR A O 1
ATOM 695 N N . ILE A 1 93 ? -17.934 3.653 6.348 1.00 95.00 93 ILE A N 1
ATOM 696 C CA . ILE A 1 93 ? -19.158 4.444 6.165 1.00 95.00 93 ILE A CA 1
ATOM 697 C C . ILE A 1 93 ? -20.369 3.697 6.740 1.00 95.00 93 ILE A C 1
ATOM 699 O O . ILE A 1 93 ? -21.200 4.307 7.407 1.00 95.00 93 ILE A O 1
ATOM 703 N N . LEU A 1 94 ? -20.453 2.377 6.549 1.00 94.56 94 LEU A N 1
ATOM 704 C CA . LEU A 1 94 ? -21.533 1.552 7.100 1.00 94.56 94 LEU A CA 1
ATOM 705 C C . LEU A 1 94 ? -21.531 1.538 8.635 1.00 94.56 94 LEU A C 1
ATOM 707 O O . LEU A 1 94 ? -22.582 1.726 9.245 1.00 94.56 94 LEU A O 1
ATOM 711 N N . ALA A 1 95 ? -20.367 1.373 9.268 1.00 93.75 95 ALA A N 1
ATOM 712 C CA . ALA A 1 95 ? -20.254 1.449 10.725 1.00 93.75 95 ALA A CA 1
ATOM 713 C C . ALA A 1 95 ? -20.653 2.835 11.258 1.00 93.75 95 ALA A C 1
ATOM 715 O O . ALA A 1 95 ? -21.331 2.931 12.283 1.00 93.75 95 ALA A O 1
ATOM 716 N N . PHE A 1 96 ? -20.290 3.896 10.528 1.00 93.06 96 PHE A N 1
ATOM 717 C CA . PHE A 1 96 ? -20.661 5.268 10.863 1.00 93.06 96 PHE A CA 1
ATOM 718 C C . PHE A 1 96 ? -22.174 5.508 10.739 1.00 93.06 96 PHE A C 1
ATOM 720 O O . PHE A 1 96 ? -22.781 6.086 11.637 1.00 93.06 96 PHE A O 1
ATOM 727 N N . GLN A 1 97 ? -22.805 5.000 9.675 1.00 92.75 97 GLN A N 1
ATOM 728 C CA . GLN A 1 97 ? -24.258 5.061 9.464 1.00 92.75 97 GLN A CA 1
ATOM 729 C C . GLN A 1 97 ? -25.033 4.356 10.591 1.00 92.75 97 GLN A C 1
ATOM 731 O O . GLN A 1 97 ? -26.106 4.811 10.978 1.00 92.75 97 GLN A O 1
ATOM 736 N N . MET A 1 98 ? -24.490 3.264 11.136 1.00 91.31 98 MET A N 1
ATOM 737 C CA . MET A 1 98 ? -25.084 2.520 12.254 1.00 91.31 98 MET A CA 1
ATOM 738 C C . MET A 1 98 ? -24.865 3.184 13.626 1.00 91.31 98 MET A C 1
ATOM 740 O O . MET A 1 98 ? -25.344 2.673 14.635 1.00 91.31 98 MET A O 1
ATOM 744 N N . GLY A 1 99 ? -24.162 4.319 13.683 1.00 89.75 99 GLY A N 1
ATOM 745 C CA . GLY A 1 99 ? -23.937 5.082 14.912 1.00 89.75 99 GLY A CA 1
ATOM 746 C C . GLY A 1 99 ? -22.813 4.546 15.802 1.00 89.75 99 GLY A C 1
ATOM 747 O O . GLY A 1 99 ? -22.658 5.010 16.933 1.00 89.75 99 GLY A O 1
ATOM 748 N N . PHE A 1 100 ? -22.002 3.596 15.322 1.00 88.06 100 PHE A N 1
ATOM 749 C CA . PHE A 1 100 ? -20.851 3.110 16.081 1.00 88.06 100 PHE A CA 1
ATOM 750 C C . PHE A 1 100 ? -19.697 4.114 15.999 1.00 88.06 100 PHE A C 1
ATOM 752 O O . PHE A 1 100 ? -19.211 4.443 14.919 1.00 88.06 100 PHE A O 1
ATOM 759 N N . THR A 1 101 ? -19.229 4.587 17.155 1.00 86.94 101 THR A N 1
ATOM 760 C CA . THR A 1 101 ? -18.154 5.586 17.259 1.00 86.94 101 THR A CA 1
ATOM 761 C C . THR A 1 101 ? -16.999 5.089 18.130 1.00 86.94 101 THR A C 1
ATOM 763 O O . THR A 1 101 ? -17.114 4.103 18.864 1.00 86.94 101 THR A O 1
ATOM 766 N N . GLY A 1 102 ? -15.841 5.745 18.010 1.00 87.38 102 GLY A N 1
ATOM 767 C CA . GLY A 1 102 ? -14.630 5.387 18.748 1.00 87.38 102 GLY A CA 1
ATOM 768 C C . GLY A 1 102 ? -14.070 4.012 18.366 1.00 87.38 102 GLY A C 1
ATOM 769 O O . GLY A 1 102 ? -14.202 3.557 17.230 1.00 87.38 102 GLY A O 1
ATOM 770 N N . TRP A 1 103 ? -13.443 3.337 19.330 1.00 89.88 103 TRP A N 1
ATOM 771 C CA . TRP A 1 103 ? -12.804 2.032 19.121 1.00 89.88 103 TRP A CA 1
ATOM 772 C C . TRP A 1 103 ? -13.786 0.940 18.683 1.00 89.88 103 TRP A C 1
ATOM 774 O O . TRP A 1 103 ? -13.436 0.096 17.863 1.00 89.88 103 TRP A O 1
ATOM 784 N N . VAL A 1 104 ? -15.032 0.986 19.165 1.00 90.50 104 VAL A N 1
ATOM 785 C CA . VAL A 1 104 ? -16.082 0.032 18.771 1.00 90.50 104 VAL A CA 1
ATOM 786 C C . VAL A 1 104 ? -16.462 0.215 17.299 1.00 90.50 104 VAL A C 1
ATOM 788 O O . VAL A 1 104 ? -16.618 -0.771 16.582 1.00 90.50 104 VAL A O 1
ATOM 791 N N . GLY A 1 105 ? -16.531 1.464 16.823 1.00 89.75 105 GLY A N 1
ATOM 792 C CA . GLY A 1 105 ? -16.766 1.776 15.411 1.00 89.75 105 GLY A CA 1
ATOM 793 C C . GLY A 1 105 ? -15.691 1.213 14.484 1.00 89.75 105 GLY A C 1
ATOM 794 O O . GLY A 1 105 ? -16.020 0.697 13.420 1.00 89.75 105 GLY A O 1
ATOM 795 N N . LEU A 1 106 ? -14.425 1.219 14.912 1.00 91.88 106 LEU A N 1
ATOM 796 C CA . LEU A 1 106 ? -13.324 0.644 14.136 1.00 91.88 106 LEU A CA 1
ATOM 797 C C . LEU A 1 106 ? -13.465 -0.876 13.972 1.00 91.88 106 LEU A C 1
ATOM 799 O O . LEU A 1 106 ? -13.350 -1.384 12.858 1.00 91.88 106 LEU A O 1
ATOM 803 N N . PHE A 1 107 ? -13.757 -1.609 15.050 1.00 94.06 107 PHE A N 1
ATOM 804 C CA . PHE A 1 107 ? -13.954 -3.061 14.955 1.00 94.06 107 PHE A CA 1
ATOM 805 C C . PHE A 1 107 ? -15.186 -3.418 14.122 1.00 94.06 107 PHE A C 1
ATOM 807 O O . PHE A 1 107 ? -15.116 -4.319 13.285 1.00 94.06 107 PHE A O 1
ATOM 814 N N . MET A 1 108 ? -16.285 -2.678 14.289 1.00 93.19 108 MET A N 1
ATOM 815 C CA . MET A 1 108 ? -17.484 -2.874 13.475 1.00 93.19 108 MET A CA 1
ATOM 816 C C . MET A 1 108 ? -17.227 -2.565 11.998 1.00 93.19 108 MET A C 1
ATOM 818 O O . MET A 1 108 ? -17.667 -3.328 11.144 1.00 93.19 108 MET A O 1
ATOM 822 N N . ALA A 1 109 ? -16.453 -1.525 11.679 1.00 94.06 109 ALA A N 1
ATOM 823 C CA . ALA A 1 109 ? -16.064 -1.207 10.305 1.00 94.06 109 ALA A CA 1
ATOM 824 C C . ALA A 1 109 ? -15.267 -2.338 9.649 1.00 94.06 109 ALA A C 1
ATOM 826 O O . ALA A 1 109 ? -15.535 -2.681 8.500 1.00 94.06 109 ALA A O 1
ATOM 827 N N . ILE A 1 110 ? -14.326 -2.952 10.376 1.00 93.94 110 ILE A N 1
ATOM 828 C CA . ILE A 1 110 ? -13.545 -4.094 9.880 1.00 93.94 110 ILE A CA 1
ATOM 829 C C . ILE A 1 110 ? -14.459 -5.297 9.638 1.00 93.94 110 ILE A C 1
ATOM 831 O O . ILE A 1 110 ? -14.429 -5.876 8.554 1.00 93.94 110 ILE A O 1
ATOM 835 N N . ILE A 1 111 ? -15.301 -5.651 10.614 1.00 95.12 111 ILE A N 1
ATOM 836 C CA . ILE A 1 111 ? -16.228 -6.787 10.501 1.00 95.12 111 ILE A CA 1
ATOM 837 C C . ILE A 1 111 ? -17.182 -6.592 9.323 1.00 95.12 111 ILE A C 1
ATOM 839 O O . ILE A 1 111 ? -17.405 -7.527 8.558 1.00 95.12 111 ILE A O 1
ATOM 843 N N . LEU A 1 112 ? -17.707 -5.379 9.145 1.00 93.12 112 LEU A N 1
ATOM 844 C CA . LEU A 1 112 ? -18.587 -5.045 8.032 1.00 93.12 112 LEU A CA 1
ATOM 845 C C . LEU A 1 112 ? -17.836 -5.021 6.697 1.00 93.12 112 LEU A C 1
ATOM 847 O O . LEU A 1 112 ? -18.389 -5.476 5.705 1.00 93.12 112 LEU A O 1
ATOM 851 N N . ALA A 1 113 ? -16.585 -4.552 6.647 1.00 95.06 113 ALA A N 1
ATOM 852 C CA . ALA A 1 113 ? -15.777 -4.511 5.424 1.00 95.06 113 ALA A CA 1
ATOM 853 C C . ALA A 1 113 ? -15.322 -5.899 4.944 1.00 95.06 113 ALA A C 1
ATOM 855 O O . ALA A 1 113 ? -15.168 -6.105 3.736 1.00 95.06 113 ALA A O 1
ATOM 856 N N . LEU A 1 114 ? -15.087 -6.849 5.855 1.00 94.94 114 LEU A N 1
ATOM 857 C CA . LEU A 1 114 ? -14.593 -8.195 5.541 1.00 94.94 114 LEU A CA 1
ATOM 858 C C . LEU A 1 114 ? -15.436 -8.952 4.496 1.00 94.94 114 LEU A C 1
ATOM 860 O O . LEU A 1 114 ? -14.850 -9.387 3.502 1.00 94.94 114 LEU A O 1
ATOM 864 N N . PRO A 1 115 ? -16.770 -9.103 4.637 1.00 94.25 115 PRO A N 1
ATOM 865 C CA . PRO A 1 115 ? -17.576 -9.826 3.653 1.00 94.25 115 PRO A CA 1
ATOM 866 C C . PRO A 1 115 ? -17.552 -9.154 2.277 1.00 94.25 115 PRO A C 1
ATOM 868 O O . PRO A 1 115 ? -17.406 -9.843 1.267 1.00 94.25 115 PRO A O 1
ATOM 871 N N . PHE A 1 116 ? -17.616 -7.819 2.217 1.00 93.25 116 PHE A N 1
ATOM 872 C CA . PHE A 1 116 ? -17.530 -7.093 0.946 1.00 93.25 116 PHE A CA 1
ATOM 873 C C . PHE A 1 116 ? -16.155 -7.249 0.293 1.00 93.25 116 PHE A C 1
ATOM 875 O O . PHE A 1 116 ? -16.068 -7.456 -0.915 1.00 93.25 116 PHE A O 1
ATOM 882 N N . THR A 1 117 ? -15.084 -7.196 1.086 1.00 93.75 117 THR A N 1
ATOM 883 C CA . THR A 1 117 ? -13.704 -7.333 0.599 1.00 93.75 117 THR A CA 1
ATOM 884 C C . THR A 1 117 ? -13.431 -8.740 0.075 1.00 93.75 117 THR A C 1
ATOM 886 O O . THR A 1 117 ? -12.858 -8.887 -1.002 1.00 93.75 117 THR A O 1
ATOM 889 N N . LEU A 1 118 ? -13.873 -9.778 0.792 1.00 94.38 118 LEU A N 1
ATOM 890 C CA . LEU A 1 118 ? -13.732 -11.170 0.355 1.00 94.38 118 LEU A CA 1
ATOM 891 C C . LEU A 1 118 ? -14.496 -11.430 -0.945 1.00 94.38 118 LEU A C 1
ATOM 893 O O . LEU A 1 118 ? -13.945 -12.023 -1.872 1.00 94.38 118 LEU A O 1
ATOM 897 N N . LEU A 1 119 ? -15.737 -10.944 -1.038 1.00 94.38 119 LEU A N 1
ATOM 898 C CA . LEU A 1 119 ? -16.558 -11.101 -2.234 1.00 94.38 119 LEU A CA 1
ATOM 899 C C . LEU A 1 119 ? -15.943 -10.380 -3.442 1.00 94.38 119 LEU A C 1
ATOM 901 O O . LEU A 1 119 ? -15.779 -10.983 -4.503 1.00 94.38 119 LEU A O 1
ATOM 905 N N . ALA A 1 120 ? -15.563 -9.110 -3.276 1.00 91.50 120 ALA A N 1
ATOM 906 C CA . ALA A 1 120 ? -14.949 -8.313 -4.335 1.00 91.50 120 ALA A CA 1
ATOM 907 C C . ALA A 1 120 ? -13.598 -8.897 -4.783 1.00 91.50 120 ALA A C 1
ATOM 909 O O . ALA A 1 120 ? -13.337 -8.993 -5.981 1.00 91.50 120 ALA A O 1
ATOM 910 N N . GLY A 1 121 ? -12.765 -9.346 -3.838 1.00 89.94 121 GLY A N 1
ATOM 911 C CA . GLY A 1 121 ? -11.486 -9.995 -4.130 1.00 89.94 121 GLY A CA 1
ATOM 912 C C . GLY A 1 121 ? -11.648 -11.320 -4.878 1.00 89.94 121 GLY A C 1
ATOM 913 O O . GLY A 1 121 ? -10.911 -11.584 -5.829 1.00 89.94 121 GLY A O 1
ATOM 914 N N . TYR A 1 122 ? -12.647 -12.126 -4.510 1.00 91.06 122 TYR A N 1
ATOM 915 C CA . TYR A 1 122 ? -12.955 -13.376 -5.205 1.00 91.06 122 TYR A CA 1
ATOM 91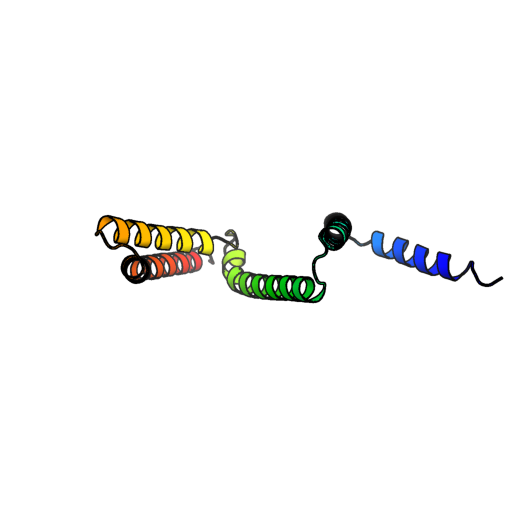6 C C . TYR A 1 122 ? -13.440 -13.137 -6.642 1.00 91.06 122 TYR A C 1
ATOM 918 O O . TYR A 1 122 ? -12.926 -13.751 -7.577 1.00 91.06 122 TYR A O 1
ATOM 926 N N . LEU A 1 123 ? -14.380 -12.203 -6.835 1.00 90.25 123 LEU A N 1
ATOM 927 C CA . LEU A 1 123 ? -14.857 -11.786 -8.160 1.00 90.25 123 LEU A CA 1
ATOM 928 C C . LEU A 1 123 ? -13.710 -11.275 -9.034 1.00 90.25 123 LEU A C 1
ATOM 930 O O . LEU A 1 123 ? -13.601 -11.667 -10.195 1.00 90.25 123 LEU A O 1
ATOM 934 N N . TYR A 1 124 ? -12.831 -10.450 -8.463 1.00 88.00 124 TYR A N 1
ATOM 935 C CA . TYR A 1 124 ? -11.645 -9.950 -9.145 1.00 88.00 124 TYR A CA 1
ATOM 936 C C . TYR A 1 124 ? -10.728 -11.099 -9.587 1.00 88.00 124 TYR A C 1
ATOM 938 O O . TYR A 1 124 ? -10.383 -11.180 -10.763 1.00 88.00 124 TYR A O 1
ATOM 946 N N . GLY A 1 125 ? -10.416 -12.053 -8.703 1.00 86.94 125 GLY A N 1
ATOM 947 C CA . GLY A 1 125 ? -9.626 -13.239 -9.056 1.00 86.94 125 GLY A CA 1
ATOM 948 C C . GLY A 1 125 ? -10.268 -14.093 -10.156 1.00 86.94 125 GLY A C 1
ATOM 949 O O . GLY A 1 125 ? -9.582 -14.554 -11.069 1.00 86.94 125 GLY A O 1
ATOM 950 N N . LEU A 1 126 ? -11.593 -14.250 -10.123 1.00 87.69 126 LEU A N 1
ATOM 951 C CA . LEU A 1 126 ? -12.338 -14.973 -11.152 1.00 87.69 126 LEU A CA 1
ATOM 952 C C . LEU A 1 126 ? -12.302 -14.252 -12.509 1.00 87.69 126 LEU A C 1
ATOM 954 O O . LEU A 1 126 ? -12.185 -14.910 -13.544 1.00 87.69 126 LEU A O 1
ATOM 958 N N . MET A 1 127 ? -12.391 -12.917 -12.522 1.00 84.94 127 MET A N 1
ATOM 959 C CA . MET A 1 127 ? -12.227 -12.129 -13.747 1.00 84.94 127 MET A CA 1
ATOM 960 C C . MET A 1 127 ? -10.825 -12.300 -14.326 1.00 84.94 127 MET A C 1
ATOM 962 O O . MET A 1 127 ? -10.707 -12.564 -15.519 1.00 84.94 127 MET A O 1
ATOM 966 N N . LEU A 1 128 ? -9.776 -12.242 -13.496 1.00 81.50 128 LEU A N 1
ATOM 967 C CA . LEU A 1 128 ? -8.406 -12.481 -13.960 1.00 81.50 128 LEU A CA 1
ATOM 968 C C . LEU A 1 128 ? -8.272 -13.846 -14.629 1.00 81.50 128 LEU A C 1
ATOM 970 O O . LEU A 1 128 ? -7.708 -13.942 -15.712 1.00 81.50 128 LEU A O 1
ATOM 974 N N . ASN A 1 129 ? -8.861 -14.886 -14.041 1.00 84.50 129 ASN A N 1
ATOM 975 C CA . ASN A 1 129 ? -8.795 -16.234 -14.598 1.00 84.50 129 ASN A CA 1
ATOM 976 C C . ASN A 1 129 ? -9.494 -16.365 -15.965 1.00 84.50 129 ASN A C 1
ATOM 978 O O . ASN A 1 129 ? -9.140 -17.244 -16.743 1.00 84.50 129 ASN A O 1
ATOM 982 N N . ARG A 1 130 ? -10.474 -15.499 -16.265 1.00 81.94 130 ARG A N 1
ATOM 983 C CA . ARG A 1 130 ? -11.146 -15.442 -17.575 1.00 81.94 130 ARG A CA 1
ATOM 984 C C . ARG A 1 130 ? -10.391 -14.623 -18.618 1.00 81.94 130 ARG A C 1
ATOM 986 O O . ARG A 1 130 ? -10.530 -14.909 -19.798 1.00 81.94 130 ARG A O 1
ATOM 993 N N . VAL A 1 131 ? -9.641 -13.605 -18.198 1.00 75.94 131 VAL A N 1
ATOM 994 C CA . VAL A 1 131 ? -8.866 -12.728 -19.098 1.00 75.94 131 VAL A CA 1
ATOM 995 C C . VAL A 1 131 ? -7.498 -13.332 -19.429 1.00 75.94 131 VAL A C 1
ATOM 997 O O . VAL A 1 131 ? -6.920 -13.014 -20.458 1.00 75.94 131 VAL A O 1
ATOM 1000 N N . LYS A 1 132 ? -6.993 -14.243 -18.590 1.00 64.56 132 LYS A N 1
ATOM 1001 C CA . LYS A 1 132 ? -5.717 -14.954 -18.775 1.00 64.56 132 LYS A CA 1
ATOM 1002 C C . LYS A 1 132 ? -5.749 -16.066 -19.844 1.00 64.56 132 LYS A C 1
ATOM 1004 O O . LYS A 1 132 ? -4.879 -16.936 -19.826 1.00 64.56 132 LYS A O 1
ATOM 1009 N N . GLY A 1 133 ? -6.769 -16.069 -20.702 1.00 56.72 133 GLY A N 1
ATOM 1010 C CA . GLY A 1 133 ? -6.943 -17.006 -21.815 1.00 56.72 133 GLY A CA 1
ATOM 1011 C C . GLY A 1 133 ? -6.317 -16.476 -23.090 1.00 56.72 133 GLY A C 1
ATOM 1012 O O . GLY A 1 133 ? -6.680 -15.343 -23.472 1.00 56.72 133 GLY A O 1
#

Radius of gyration: 24.44 Å; chains: 1; bounding box: 80×36×42 Å

Secondary structure (DSSP, 8-state):
--SSSHHHHHHHHHHHHTSS--HHHHHHHHHHHHHHHHHHHTT--HHHHHHHHHHHHHHHHHHHHHHHHHHHTT--TTTHHHHHHHHHHHHHHHHHHTT--HHHHHHHHHHHHHHHHHHHHHHHHHHHHHH--

Sequence (133 aa):
MENNQDKKSFSAKFGEMTRSASFPRLIITVFFIFICILAISQG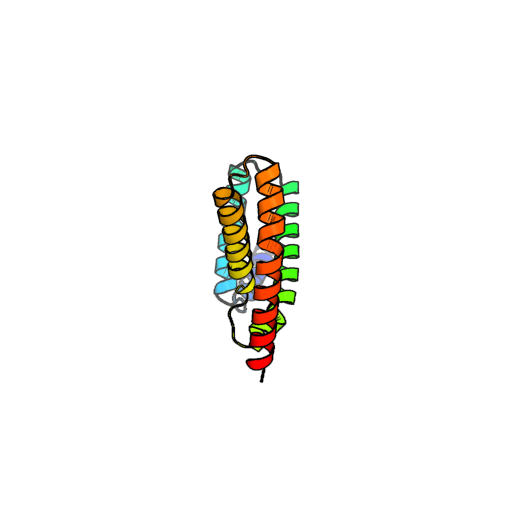LPFLPLMSDSLVRFGMNAILVLAMVPAIQCGIGPNFGLPIGILTGLLGTILAFQMGFTGWVGLFMAIILALPFTLLAGYLYGLMLNRVKG

Foldseek 3Di:
DPPPPVVCVVVVVVVVVVVPDDPVNVVVVVVVVVVVVVCVVVVPDPVVVVVVVVVVVVVVVVLVVQQPLCVLLVHDSCVLVVLLVVLLVVLLVVLVVVVDDDPRSNVSSCVNSVVSSVVSVVVVVVVSVVSSD